Protein AF-A0A6G1RYU1-F1 (afdb_monomer)

Mean predicted aligned error: 18.48 Å

Sequence (131 aa):
LPGDFFTALPELQEVFLDNNPWKCNCQILGLQEWLQRSMEIVKDVSSLTCDSPLALQNISLMALTDSHLKCLPTTAMTYQMFSSTYSPASPSLVMERLTSSWETTSAAVSDMDTSTPTPVPLATSAFTHTH

Foldseek 3Di:
DALCPCVVPPPQQADEDAPDQDAPAPRCVSVLVNCVVPVRRYPPQVRAAHNDDPVRGRPRSPNDDVVNHVDDPPPPDPPPVPPPDDDDDDDDDDPPDDDPPPPPPPDDDDDDDDDDDDDDDDDDDDDDDDD

InterPro domains:
  IPR000483 Cysteine-rich flanking region, C-terminal [SM00082] (20-72)
  IPR032675 Leucine-rich repeat domain superfamily [G3DSA:3.80.10.10] (1-82)
  IPR050541 Leucine-rich repeat and transmembrane domain-containing protein [PTHR24369] (1-113)

pLDDT: mean 73.83, std 21.25, range [39.69, 98.25]

Structure (mmCIF, N/CA/C/O backbone):
data_AF-A0A6G1RYU1-F1
#
_entry.id   AF-A0A6G1RYU1-F1
#
loop_
_atom_site.group_PDB
_atom_site.id
_atom_site.type_symbol
_atom_site.label_atom_id
_atom_site.label_alt_id
_atom_site.label_comp_id
_atom_site.label_asym_id
_atom_site.label_entity_id
_atom_site.label_seq_id
_atom_site.pdbx_PDB_ins_code
_atom_site.Cartn_x
_atom_site.Cartn_y
_atom_site.Cartn_z
_atom_site.occupancy
_atom_site.B_iso_or_equiv
_atom_site.auth_seq_id
_atom_site.auth_comp_id
_atom_site.auth_asym_id
_atom_site.auth_atom_id
_atom_site.pdbx_PDB_model_num
ATOM 1 N N . LEU A 1 1 ? -7.030 -3.537 -4.635 1.00 78.00 1 LEU A N 1
ATOM 2 C CA . LEU A 1 1 ? -8.124 -3.153 -3.724 1.00 78.00 1 LEU A CA 1
ATOM 3 C C . LEU A 1 1 ? -8.249 -1.638 -3.784 1.00 78.00 1 LEU A C 1
ATOM 5 O O . LEU A 1 1 ? -7.226 -0.992 -3.582 1.00 78.00 1 LEU A O 1
ATOM 9 N N . PRO A 1 2 ? -9.408 -1.079 -4.157 1.00 80.44 2 PRO A N 1
ATOM 10 C CA . PRO A 1 2 ? -9.612 0.368 -4.152 1.00 80.44 2 PRO A CA 1
ATOM 11 C C . PRO A 1 2 ? -9.431 0.947 -2.742 1.00 80.44 2 PRO A C 1
ATOM 13 O O . PRO A 1 2 ? -9.811 0.307 -1.762 1.00 80.44 2 PRO A O 1
ATOM 16 N N . GLY A 1 3 ? -8.834 2.135 -2.632 1.00 72.00 3 GLY A N 1
ATOM 17 C CA . GLY A 1 3 ? -8.559 2.774 -1.336 1.00 72.00 3 GLY A CA 1
ATOM 18 C C . GLY A 1 3 ? -9.798 3.240 -0.580 1.00 72.00 3 GLY A C 1
ATOM 19 O O . GLY A 1 3 ? -9.783 3.362 0.640 1.00 72.00 3 GLY A O 1
ATOM 20 N N . ASP A 1 4 ? -10.877 3.484 -1.311 1.00 82.44 4 ASP A N 1
ATOM 21 C CA . ASP A 1 4 ? -12.162 3.949 -0.807 1.00 82.44 4 ASP A CA 1
ATOM 22 C C . ASP A 1 4 ? -13.055 2.816 -0.277 1.00 82.44 4 ASP A C 1
ATOM 24 O O . ASP A 1 4 ? -14.085 3.072 0.352 1.00 82.44 4 ASP A O 1
ATOM 28 N N . PHE A 1 5 ? -12.650 1.559 -0.475 1.00 86.75 5 PHE A N 1
ATOM 29 C CA . PHE A 1 5 ? -13.424 0.391 -0.061 1.00 86.75 5 PHE A CA 1
ATOM 30 C C . PHE A 1 5 ? -13.751 0.407 1.441 1.00 86.75 5 PHE A C 1
ATOM 32 O O . PHE A 1 5 ? -14.879 0.133 1.844 1.00 86.75 5 PHE A O 1
ATOM 39 N N . PHE A 1 6 ? -12.779 0.786 2.271 1.00 88.12 6 PHE A N 1
ATOM 40 C CA . PHE A 1 6 ? -12.924 0.792 3.726 1.00 88.12 6 PHE A CA 1
ATOM 41 C C . PHE A 1 6 ? -13.545 2.081 4.279 1.00 88.12 6 PHE A C 1
ATOM 43 O O . PHE A 1 6 ? -14.026 2.087 5.407 1.00 88.12 6 PHE A O 1
ATOM 50 N N . THR A 1 7 ? -13.593 3.170 3.505 1.00 85.00 7 THR A N 1
ATOM 51 C CA . THR A 1 7 ? -14.203 4.437 3.958 1.00 85.00 7 THR A CA 1
ATOM 52 C C . THR A 1 7 ? -15.711 4.345 4.171 1.00 85.00 7 THR A C 1
ATOM 54 O O . THR A 1 7 ? -16.270 5.159 4.899 1.00 85.00 7 THR A O 1
ATOM 57 N N . ALA A 1 8 ? -16.376 3.358 3.569 1.00 87.38 8 ALA A N 1
ATOM 58 C CA . ALA A 1 8 ? -17.806 3.124 3.757 1.00 87.38 8 ALA A CA 1
ATOM 59 C C . ALA A 1 8 ? -18.144 2.360 5.056 1.00 87.38 8 ALA A C 1
ATOM 61 O O . ALA A 1 8 ? -19.315 2.068 5.297 1.00 87.38 8 ALA A O 1
ATOM 62 N N . LEU A 1 9 ? -17.148 2.018 5.884 1.00 90.69 9 LEU A N 1
ATOM 63 C CA . LEU A 1 9 ? -17.303 1.192 7.085 1.00 90.69 9 LEU A CA 1
ATOM 64 C C . LEU A 1 9 ? -16.908 1.987 8.348 1.00 90.69 9 LEU A C 1
ATOM 66 O O . LEU A 1 9 ? -15.783 1.852 8.824 1.00 90.69 9 LEU A O 1
ATOM 70 N N . PRO A 1 10 ? -17.806 2.819 8.911 1.00 87.12 10 PRO A N 1
ATOM 71 C CA . PRO A 1 10 ? -17.483 3.687 10.051 1.00 87.12 10 PRO A CA 1
ATOM 72 C C . PRO A 1 10 ? -17.264 2.929 11.370 1.00 87.12 10 PRO A C 1
ATOM 74 O O . PRO A 1 10 ? -16.555 3.415 12.240 1.00 87.12 10 PRO A O 1
ATOM 77 N N . GLU A 1 11 ? -17.840 1.733 11.505 1.00 93.38 11 GLU A N 1
ATOM 78 C CA . GLU A 1 11 ? -17.728 0.879 12.700 1.00 93.38 11 GLU A CA 1
ATOM 79 C C . GLU A 1 11 ? -16.563 -0.129 12.600 1.00 93.38 11 GLU A C 1
ATOM 81 O O . GLU A 1 11 ? -16.511 -1.114 13.339 1.00 93.38 11 GLU A O 1
ATOM 86 N N . LEU A 1 12 ? -15.653 0.053 11.637 1.00 91.44 12 LEU A N 1
ATOM 87 C CA . LEU A 1 12 ? -14.534 -0.858 11.403 1.00 91.44 12 LEU A CA 1
ATOM 88 C C . LEU A 1 12 ? -13.496 -0.736 12.530 1.00 91.44 12 LEU A C 1
ATOM 90 O O . LEU A 1 12 ? -12.874 0.310 12.689 1.00 91.44 12 LEU A O 1
ATOM 94 N N . GLN A 1 13 ? -13.300 -1.811 13.296 1.00 94.38 13 GLN A N 1
ATOM 95 C CA . GLN A 1 13 ? -12.417 -1.809 14.474 1.00 94.38 13 GLN A CA 1
ATOM 96 C C . GLN A 1 13 ? -11.058 -2.459 14.226 1.00 94.38 13 GLN A C 1
ATOM 98 O O . GLN A 1 13 ? -10.063 -2.018 14.791 1.00 94.38 13 GLN A O 1
ATOM 103 N N . GLU A 1 14 ? -11.004 -3.514 13.413 1.00 95.19 14 GLU A N 1
ATOM 104 C CA . GLU A 1 14 ? -9.767 -4.244 13.135 1.00 95.19 14 GLU A CA 1
ATOM 105 C C . GLU A 1 14 ? -9.748 -4.764 11.700 1.00 95.19 14 GLU A C 1
ATOM 107 O O . GLU A 1 14 ? -10.774 -5.206 11.175 1.00 95.19 14 GLU A O 1
ATOM 112 N N . VAL A 1 15 ? -8.574 -4.727 11.068 1.00 94.81 15 VAL A N 1
ATOM 113 C CA . VAL A 1 15 ? -8.367 -5.238 9.710 1.00 94.81 15 VAL A CA 1
ATOM 114 C C . VAL A 1 15 ? -7.068 -6.030 9.639 1.00 94.81 15 VAL A C 1
ATOM 116 O O . VAL A 1 15 ? -6.005 -5.534 10.010 1.00 94.81 15 VAL A O 1
ATOM 119 N N . PHE A 1 16 ? -7.164 -7.245 9.108 1.00 95.56 16 PHE A N 1
ATOM 120 C CA . PHE A 1 16 ? -6.040 -8.130 8.815 1.00 95.56 16 PHE A CA 1
ATOM 121 C C . PHE A 1 16 ? -5.831 -8.162 7.301 1.00 95.56 16 PHE A C 1
ATOM 123 O O . PHE A 1 16 ? -6.769 -8.403 6.538 1.00 95.56 16 PHE A O 1
ATOM 130 N N . LEU A 1 17 ? -4.617 -7.833 6.868 1.00 95.56 17 LEU A N 1
ATOM 131 C CA . LEU A 1 17 ? -4.236 -7.674 5.458 1.00 95.56 17 LEU A CA 1
ATOM 132 C C . LEU A 1 17 ? -2.972 -8.475 5.109 1.00 95.56 17 LEU A C 1
ATOM 134 O O . LEU A 1 17 ? -2.484 -8.427 3.976 1.00 95.56 17 LEU A O 1
ATOM 138 N N . ASP A 1 18 ? -2.446 -9.215 6.077 1.00 94.38 18 ASP A N 1
ATOM 139 C CA . ASP A 1 18 ? -1.343 -10.149 5.941 1.00 94.38 18 ASP A CA 1
ATOM 140 C C . ASP A 1 18 ? -1.676 -11.277 4.952 1.00 94.38 18 ASP A C 1
ATOM 142 O O . ASP A 1 18 ? -2.820 -11.472 4.537 1.00 94.38 18 ASP A O 1
ATOM 146 N N . ASN A 1 19 ? -0.632 -11.966 4.485 1.00 94.56 19 ASN A N 1
ATOM 147 C CA . ASN A 1 19 ? -0.726 -13.077 3.529 1.00 94.56 19 ASN A CA 1
ATOM 148 C C . ASN A 1 19 ? -1.455 -12.766 2.204 1.00 94.56 19 ASN A C 1
ATOM 150 O O . ASN A 1 19 ? -1.863 -13.682 1.490 1.00 94.56 19 ASN A O 1
ATOM 154 N N . ASN A 1 20 ? -1.569 -11.491 1.830 1.00 96.69 20 ASN A N 1
ATOM 155 C CA . ASN A 1 20 ? -2.101 -11.076 0.537 1.00 96.69 20 ASN A CA 1
ATOM 156 C C . ASN A 1 20 ? -0.963 -10.822 -0.470 1.00 96.69 20 ASN A C 1
ATOM 158 O O . ASN A 1 20 ? 0.012 -10.147 -0.131 1.00 96.69 20 ASN A O 1
ATOM 162 N N . PRO A 1 21 ? -1.081 -11.299 -1.725 1.00 96.94 21 PRO A N 1
ATOM 163 C CA . PRO A 1 21 ? -0.077 -11.072 -2.761 1.00 96.94 21 PRO A CA 1
ATOM 164 C C . PRO A 1 21 ? -0.205 -9.651 -3.332 1.00 96.94 21 PRO A C 1
ATOM 166 O O . PRO A 1 21 ? -0.753 -9.424 -4.416 1.00 96.94 21 PRO A O 1
ATOM 169 N N . TRP A 1 22 ? 0.253 -8.656 -2.573 1.00 97.06 22 TRP A N 1
ATOM 170 C CA . TRP A 1 22 ? 0.083 -7.252 -2.927 1.00 97.06 22 TRP A CA 1
ATOM 171 C C . TRP A 1 22 ? 0.819 -6.902 -4.221 1.00 97.06 22 TRP A C 1
ATOM 173 O O . TRP A 1 22 ? 2.045 -6.986 -4.319 1.00 97.06 22 TRP A O 1
ATOM 183 N N . LYS A 1 23 ? 0.054 -6.456 -5.220 1.00 96.12 23 LYS A N 1
ATOM 184 C CA . LYS A 1 23 ? 0.589 -5.896 -6.459 1.00 96.12 23 LYS A CA 1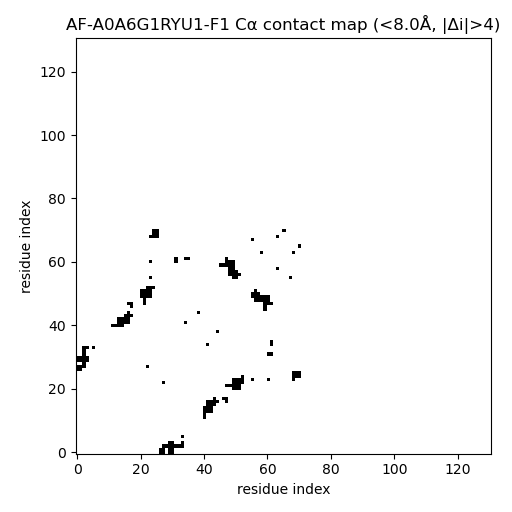
ATO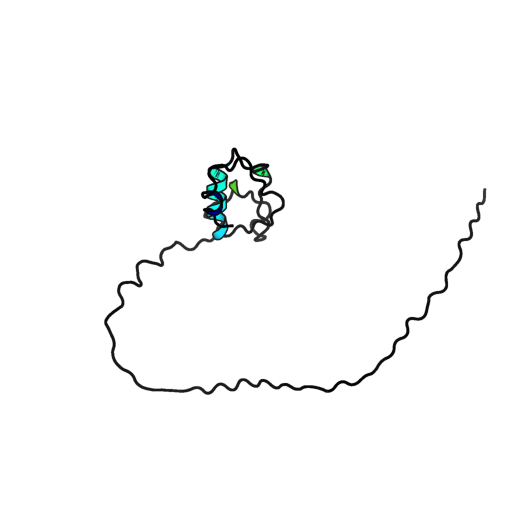M 185 C C . LYS A 1 23 ? 0.806 -4.396 -6.306 1.00 96.12 23 LYS A C 1
ATOM 187 O O . LYS A 1 23 ? -0.129 -3.606 -6.405 1.00 96.12 23 LYS A O 1
ATOM 192 N N . CYS A 1 24 ? 2.056 -4.007 -6.123 1.00 96.19 24 CYS A N 1
ATOM 193 C CA . CYS A 1 24 ? 2.495 -2.632 -5.969 1.00 96.19 24 CYS A CA 1
ATOM 194 C C . CYS A 1 24 ? 2.672 -1.961 -7.333 1.00 96.19 24 CYS A C 1
ATOM 196 O O . CYS A 1 24 ? 3.756 -1.886 -7.905 1.00 96.19 24 CYS A O 1
ATOM 198 N N . ASN A 1 25 ? 1.554 -1.506 -7.886 1.00 93.12 25 ASN A N 1
ATOM 199 C CA . ASN A 1 25 ? 1.489 -0.656 -9.069 1.00 93.12 25 ASN A CA 1
ATOM 200 C C . ASN A 1 25 ? 0.666 0.600 -8.750 1.00 93.12 25 ASN A C 1
ATOM 202 O O . ASN A 1 25 ? 0.255 0.801 -7.614 1.00 93.12 25 ASN A O 1
ATOM 206 N N . CYS A 1 26 ? 0.360 1.420 -9.754 1.00 92.00 26 CYS A N 1
ATOM 207 C CA . CYS A 1 26 ? -0.390 2.658 -9.536 1.00 92.00 26 CYS A CA 1
ATOM 208 C C . CYS A 1 26 ? -1.742 2.482 -8.806 1.00 92.00 26 CYS A C 1
ATOM 210 O O . CYS A 1 26 ? -2.214 3.392 -8.136 1.00 92.00 26 CYS A O 1
ATOM 212 N N . GLN A 1 27 ? -2.363 1.302 -8.884 1.00 91.12 27 GLN A N 1
ATOM 213 C CA . GLN A 1 27 ? -3.653 1.038 -8.242 1.00 91.12 27 GLN A CA 1
ATOM 214 C C . GLN A 1 27 ? -3.538 0.774 -6.733 1.00 91.12 27 GLN A C 1
ATOM 216 O O . GLN A 1 27 ? -4.560 0.753 -6.053 1.00 91.12 27 GLN A O 1
ATOM 221 N N . ILE A 1 28 ? -2.326 0.557 -6.204 1.00 94.19 28 ILE A N 1
ATOM 222 C CA . ILE A 1 28 ? -2.104 0.329 -4.769 1.00 94.19 28 ILE A CA 1
ATOM 223 C C . ILE A 1 28 ? -2.176 1.627 -3.957 1.00 94.19 28 ILE A C 1
ATOM 225 O O . ILE A 1 28 ? -2.376 1.561 -2.748 1.00 94.19 28 ILE A O 1
ATOM 229 N N . LEU A 1 29 ? -2.044 2.791 -4.610 1.00 91.50 29 LEU A N 1
ATOM 230 C CA . LEU A 1 29 ? -1.965 4.101 -3.955 1.00 91.50 29 LEU A CA 1
ATOM 231 C C . LEU A 1 29 ? -3.120 4.345 -2.990 1.00 91.50 29 LEU A C 1
ATOM 233 O O . LEU A 1 29 ? -2.892 4.662 -1.831 1.00 91.50 29 LEU A O 1
ATOM 237 N N . GLY A 1 30 ? -4.357 4.100 -3.426 1.00 91.31 30 GLY A N 1
ATOM 238 C CA . GLY A 1 30 ? -5.511 4.312 -2.556 1.00 91.31 30 GLY A CA 1
ATOM 239 C C . GLY A 1 30 ? -5.463 3.447 -1.290 1.00 91.31 30 GLY A C 1
ATOM 240 O O . GLY A 1 30 ? -5.824 3.910 -0.209 1.00 91.31 30 GLY A O 1
ATOM 241 N N . LEU A 1 31 ? -5.000 2.197 -1.402 1.00 93.88 31 LEU A N 1
ATOM 242 C CA . LEU A 1 31 ? -4.824 1.332 -0.237 1.00 93.88 31 LEU A CA 1
ATOM 243 C C . LEU A 1 31 ? -3.704 1.854 0.667 1.00 93.88 31 LEU A C 1
ATOM 245 O O . LEU A 1 31 ? -3.882 1.893 1.879 1.00 93.88 31 LEU A O 1
ATOM 249 N N . GLN A 1 32 ? -2.574 2.267 0.092 1.00 93.69 32 GLN A N 1
ATOM 250 C CA . GLN A 1 32 ? -1.467 2.854 0.845 1.00 93.69 32 GLN A CA 1
ATOM 251 C C . GLN A 1 32 ? -1.922 4.093 1.632 1.00 93.69 32 GLN A C 1
ATOM 253 O O . GLN A 1 32 ? -1.651 4.195 2.825 1.00 93.69 32 GLN A O 1
ATOM 258 N N . GLU A 1 33 ? -2.651 5.005 0.991 1.00 92.12 33 GLU A N 1
ATOM 259 C CA . GLU A 1 33 ? -3.206 6.198 1.632 1.00 92.12 33 GLU A CA 1
ATOM 260 C C . GLU A 1 33 ? -4.180 5.838 2.752 1.00 92.12 33 GLU A C 1
ATOM 262 O O . GLU A 1 33 ? -4.222 6.507 3.783 1.00 92.12 33 GLU A O 1
ATOM 267 N N . TRP A 1 34 ? -5.016 4.815 2.557 1.00 93.25 34 TRP A N 1
ATOM 268 C CA . TRP A 1 34 ? -5.919 4.339 3.604 1.00 93.25 34 TRP A CA 1
ATOM 269 C C . TRP A 1 34 ? -5.143 3.780 4.795 1.00 93.25 34 TRP A C 1
ATOM 271 O O . TRP A 1 34 ? -5.353 4.247 5.910 1.00 93.25 34 TRP A O 1
ATOM 281 N N . LEU A 1 35 ? -4.173 2.899 4.548 1.00 94.19 35 LEU A N 1
ATOM 282 C CA . LEU A 1 35 ? -3.315 2.315 5.579 1.00 94.19 35 LEU A CA 1
ATOM 283 C C . LEU A 1 35 ? -2.609 3.383 6.429 1.00 94.19 35 LEU A C 1
ATOM 285 O O . LEU A 1 35 ? -2.557 3.251 7.647 1.00 94.19 35 LEU A O 1
ATOM 289 N N . GLN A 1 36 ? -2.113 4.461 5.809 1.00 92.50 36 GLN A N 1
ATOM 290 C CA . GLN A 1 36 ? -1.484 5.581 6.524 1.00 92.50 36 GLN A CA 1
ATOM 291 C C . GLN A 1 36 ? -2.443 6.293 7.491 1.00 92.50 36 GLN A C 1
ATOM 293 O O . GLN A 1 36 ? -2.009 6.809 8.517 1.00 92.50 36 GLN A O 1
ATOM 298 N N . ARG A 1 37 ? -3.743 6.327 7.179 1.00 92.12 37 ARG A N 1
ATOM 299 C CA . ARG A 1 37 ? -4.781 6.953 8.014 1.00 92.12 37 ARG A CA 1
ATO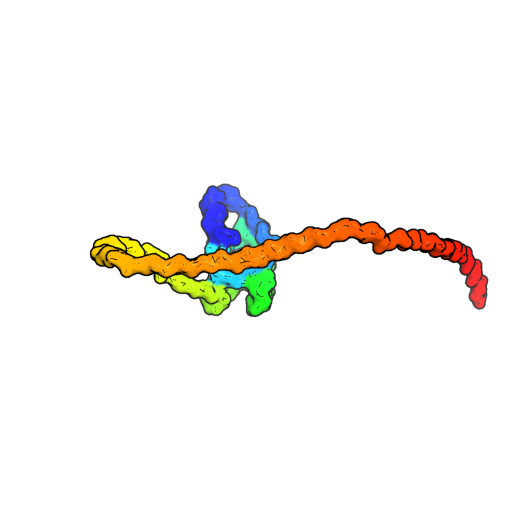M 300 C C . ARG A 1 37 ? -5.340 6.010 9.078 1.00 92.12 37 ARG A C 1
ATOM 302 O O . ARG A 1 37 ? -5.903 6.490 10.051 1.00 92.12 37 ARG A O 1
ATOM 309 N N . SER A 1 38 ? -5.209 4.698 8.888 1.00 92.38 38 SER A N 1
ATOM 310 C CA . SER A 1 38 ? -5.875 3.670 9.694 1.00 92.38 38 SER A CA 1
ATOM 311 C C . SER A 1 38 ? -4.901 2.727 10.409 1.00 92.38 38 SER A C 1
ATOM 313 O O . SER A 1 38 ? -5.261 1.593 10.727 1.00 92.38 38 SER A O 1
ATOM 315 N N . MET A 1 39 ? -3.662 3.165 10.670 1.00 91.94 39 MET A N 1
ATOM 316 C CA . MET A 1 39 ? -2.611 2.324 11.273 1.00 91.94 39 MET A CA 1
ATOM 317 C C . MET A 1 39 ? -3.004 1.731 12.637 1.00 91.94 39 MET A C 1
ATOM 319 O O . MET A 1 39 ? -2.458 0.711 13.037 1.00 91.94 39 MET A O 1
ATOM 323 N N . GLU A 1 40 ? -3.943 2.357 13.346 1.00 93.44 40 GLU A N 1
ATOM 324 C CA . GLU A 1 40 ? -4.429 1.922 14.661 1.00 93.44 40 GLU A CA 1
ATOM 325 C C . GLU A 1 40 ? -5.329 0.676 14.614 1.00 93.44 40 GLU A C 1
ATOM 327 O O . GLU A 1 40 ? -5.302 -0.138 15.538 1.00 93.44 40 GLU A O 1
ATOM 332 N N . ILE A 1 41 ? -6.088 0.499 13.527 1.00 94.38 41 ILE A N 1
ATOM 333 C CA . ILE A 1 41 ? -7.001 -0.639 13.343 1.00 94.38 41 ILE A CA 1
ATOM 334 C C . ILE A 1 41 ? -6.392 -1.746 12.476 1.00 94.38 41 ILE A C 1
ATOM 336 O O . ILE A 1 41 ? -6.852 -2.887 12.504 1.00 94.38 41 ILE A O 1
ATOM 340 N N . VAL A 1 42 ? -5.352 -1.441 11.697 1.00 95.38 42 VAL A N 1
ATOM 341 C CA . VAL A 1 42 ? -4.693 -2.429 10.838 1.00 95.38 42 VAL A CA 1
ATOM 342 C C . VAL A 1 42 ? -3.697 -3.238 11.660 1.00 95.38 42 VAL A C 1
ATOM 344 O O . VAL A 1 42 ? -2.792 -2.691 12.289 1.00 95.38 42 VAL A O 1
ATOM 347 N N . LYS A 1 43 ? -3.843 -4.559 11.639 1.00 96.06 43 LYS A N 1
ATOM 348 C CA . LYS A 1 43 ? -2.924 -5.473 12.318 1.00 96.06 43 LYS A CA 1
ATOM 349 C C . LYS A 1 43 ? -1.716 -5.772 11.444 1.00 96.06 43 LYS A C 1
ATOM 351 O O . LYS A 1 43 ? -1.810 -5.795 10.219 1.00 96.06 43 LYS A O 1
ATOM 356 N N . ASP A 1 44 ? -0.572 -5.948 12.102 1.00 94.06 44 ASP A N 1
ATOM 357 C CA . ASP A 1 44 ? 0.700 -6.328 11.484 1.00 94.06 44 ASP A CA 1
ATOM 358 C C . ASP A 1 44 ? 1.076 -5.491 10.251 1.00 94.06 44 ASP A C 1
ATOM 360 O O . ASP A 1 44 ? 1.572 -6.015 9.255 1.00 94.06 44 ASP A O 1
ATOM 364 N N . VAL A 1 45 ? 0.887 -4.166 10.321 1.00 93.38 45 VAL A N 1
ATOM 365 C CA . VAL A 1 45 ? 1.186 -3.218 9.224 1.00 93.38 45 VAL A CA 1
ATOM 366 C C . VAL A 1 45 ? 2.600 -3.406 8.656 1.00 93.38 45 VAL A C 1
ATOM 368 O O . VAL A 1 45 ? 2.818 -3.263 7.455 1.00 93.38 45 VAL A O 1
ATOM 371 N N . SER A 1 46 ? 3.569 -3.757 9.505 1.00 91.31 46 SER A N 1
ATOM 372 C CA . SER A 1 46 ? 4.960 -4.016 9.115 1.00 91.31 46 SER A CA 1
ATOM 373 C C . SER A 1 46 ? 5.137 -5.249 8.221 1.00 91.31 46 SER A C 1
ATOM 375 O O . SER A 1 46 ? 6.103 -5.304 7.463 1.00 91.31 46 SER A O 1
ATOM 377 N N . SER A 1 47 ? 4.219 -6.217 8.281 1.00 94.69 47 SER A N 1
ATOM 378 C CA . SER A 1 47 ? 4.228 -7.424 7.444 1.00 94.69 47 SER A CA 1
ATOM 379 C C . SER A 1 47 ? 3.698 -7.174 6.028 1.00 94.69 47 SER A C 1
ATOM 381 O O . SER A 1 47 ? 3.952 -7.965 5.115 1.00 94.69 47 SER A O 1
ATOM 383 N N . LEU A 1 48 ? 2.990 -6.058 5.822 1.00 97.00 48 LEU A N 1
ATOM 384 C CA . LEU A 1 48 ? 2.388 -5.708 4.543 1.00 97.00 48 LEU A CA 1
ATOM 385 C C . LEU A 1 48 ? 3.482 -5.293 3.562 1.00 97.00 48 LEU A C 1
ATOM 387 O O . LEU A 1 48 ? 3.976 -4.161 3.570 1.00 97.00 48 LEU A O 1
ATOM 391 N N . THR A 1 49 ? 3.844 -6.232 2.696 1.00 97.62 49 THR A N 1
ATOM 392 C CA . THR A 1 49 ? 4.900 -6.083 1.699 1.00 97.62 49 THR A CA 1
ATOM 393 C C . THR A 1 49 ? 4.401 -6.437 0.304 1.00 97.62 49 THR A C 1
ATOM 395 O O . THR A 1 49 ? 3.428 -7.166 0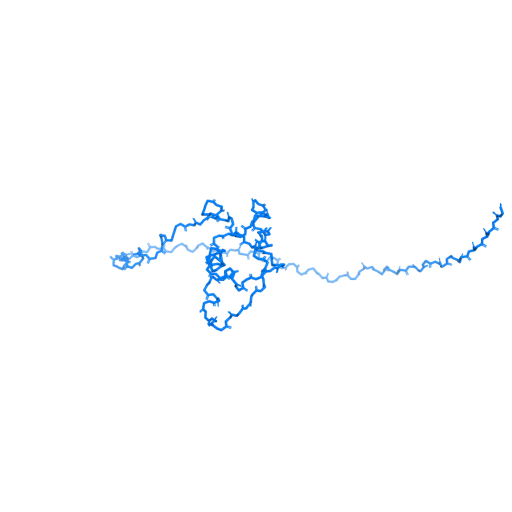.126 1.00 97.62 49 THR A O 1
ATOM 398 N N . CYS A 1 50 ? 5.057 -5.874 -0.702 1.00 97.75 50 CYS A N 1
ATOM 399 C CA . CYS A 1 50 ? 4.774 -6.140 -2.099 1.00 97.75 50 CYS 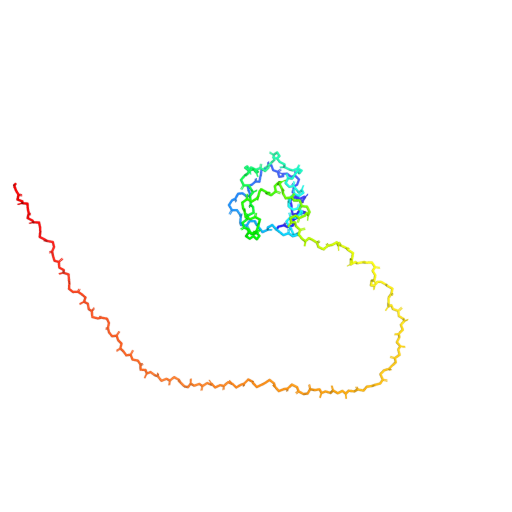A CA 1
ATOM 400 C C . CYS A 1 50 ? 5.194 -7.561 -2.481 1.00 97.75 50 CYS A C 1
ATOM 402 O O . CYS A 1 50 ? 6.341 -7.955 -2.273 1.00 97.75 50 CYS A O 1
ATOM 404 N N . ASP A 1 51 ? 4.296 -8.290 -3.130 1.00 98.25 51 ASP A N 1
ATOM 405 C CA . ASP A 1 51 ? 4.594 -9.578 -3.760 1.00 98.25 51 ASP A CA 1
ATOM 406 C C . ASP A 1 51 ? 5.020 -9.391 -5.226 1.00 98.25 51 ASP A C 1
ATOM 408 O O . ASP A 1 51 ? 5.930 -10.052 -5.733 1.00 98.25 51 ASP A O 1
ATOM 412 N N . SER A 1 52 ? 4.409 -8.411 -5.900 1.00 96.88 52 SER A N 1
ATOM 413 C CA . SER A 1 52 ? 4.702 -8.055 -7.288 1.00 96.88 52 SER A CA 1
ATOM 414 C C . SER A 1 52 ? 4.653 -6.536 -7.507 1.00 96.88 52 SER A C 1
ATOM 416 O O . SER A 1 52 ? 3.994 -5.832 -6.746 1.00 96.88 52 SER A O 1
ATOM 418 N N . PRO A 1 53 ? 5.296 -5.989 -8.557 1.00 96.75 53 PRO A N 1
ATOM 419 C CA . PRO A 1 53 ? 6.221 -6.655 -9.479 1.00 96.75 53 PRO A CA 1
ATOM 420 C C . PRO A 1 53 ? 7.531 -7.069 -8.790 1.00 96.75 53 PRO A C 1
ATOM 422 O O . PRO A 1 53 ? 7.854 -6.552 -7.727 1.00 96.75 53 PRO A O 1
ATOM 425 N N . LEU A 1 54 ? 8.318 -7.944 -9.431 1.00 97.25 54 LEU A N 1
ATOM 426 C CA . LEU A 1 54 ? 9.583 -8.460 -8.877 1.00 97.25 54 LEU A CA 1
ATOM 427 C C . LEU A 1 54 ? 10.537 -7.347 -8.409 1.00 97.25 54 LEU A C 1
ATOM 429 O O . LEU A 1 54 ? 11.175 -7.474 -7.372 1.00 97.25 54 LEU A O 1
ATOM 433 N N . ALA A 1 55 ? 10.592 -6.231 -9.141 1.00 95.88 55 ALA A N 1
ATOM 434 C CA . ALA A 1 55 ? 11.433 -5.083 -8.800 1.00 95.88 55 ALA A CA 1
ATOM 435 C C . ALA A 1 55 ? 11.065 -4.404 -7.468 1.00 95.88 55 ALA A C 1
ATOM 437 O O . ALA A 1 55 ? 11.879 -3.663 -6.929 1.00 95.88 55 ALA A O 1
ATOM 438 N N . LEU A 1 56 ? 9.847 -4.625 -6.968 1.00 96.88 56 LEU A N 1
ATOM 439 C CA . LEU A 1 56 ? 9.361 -4.076 -5.706 1.00 96.88 56 LEU A CA 1
ATOM 440 C C . LEU A 1 56 ? 9.104 -5.165 -4.660 1.00 96.88 56 LEU A C 1
ATOM 442 O O . LEU A 1 56 ? 8.555 -4.858 -3.611 1.00 96.88 56 LEU A O 1
ATOM 446 N N . GLN A 1 57 ? 9.470 -6.422 -4.917 1.00 97.56 57 GLN A N 1
ATOM 447 C CA . GLN A 1 57 ? 9.168 -7.519 -4.002 1.00 97.56 57 GLN A CA 1
ATOM 448 C C . GLN A 1 57 ? 9.798 -7.290 -2.618 1.00 97.56 57 GLN A C 1
ATOM 450 O O . GLN A 1 57 ? 10.930 -6.819 -2.512 1.00 97.56 57 GLN A O 1
ATOM 455 N N . ASN A 1 58 ? 9.062 -7.637 -1.560 1.00 97.12 58 ASN A N 1
ATOM 456 C CA . ASN A 1 58 ? 9.423 -7.446 -0.150 1.00 97.12 58 ASN A CA 1
ATOM 457 C C . ASN A 1 58 ? 9.567 -5.979 0.299 1.00 97.12 58 ASN A C 1
ATOM 459 O O . ASN A 1 58 ? 9.938 -5.724 1.445 1.00 97.12 58 ASN A O 1
ATOM 463 N N . ILE A 1 59 ? 9.252 -4.999 -0.553 1.00 96.69 59 ILE A N 1
ATOM 464 C CA . ILE A 1 59 ? 9.169 -3.598 -0.131 1.00 96.69 59 ILE A CA 1
ATOM 465 C C . ILE A 1 59 ? 7.873 -3.403 0.656 1.00 96.69 59 ILE A C 1
ATOM 467 O O . ILE A 1 59 ? 6.808 -3.848 0.230 1.00 96.69 59 ILE A O 1
ATOM 471 N N . SER A 1 60 ? 7.951 -2.741 1.812 1.00 96.69 60 SER A N 1
ATOM 472 C CA . SER A 1 60 ? 6.765 -2.429 2.614 1.00 96.69 60 SER A CA 1
ATOM 473 C C . SER A 1 60 ? 5.808 -1.521 1.847 1.00 96.69 60 SER A C 1
ATOM 475 O O . SER A 1 60 ? 6.235 -0.530 1.252 1.00 96.69 60 SER A O 1
ATOM 477 N N . LEU A 1 61 ? 4.504 -1.795 1.950 1.00 96.00 61 LEU A N 1
ATOM 478 C CA . LEU A 1 61 ? 3.466 -0.917 1.405 1.00 96.00 61 LEU A CA 1
ATOM 479 C C . LEU A 1 61 ? 3.584 0.508 1.974 1.00 96.00 61 LEU A C 1
ATOM 481 O O . LEU A 1 61 ? 3.270 1.467 1.276 1.00 96.00 61 LEU A O 1
ATOM 485 N N . MET A 1 62 ? 4.081 0.670 3.208 1.00 94.50 62 MET A N 1
ATOM 486 C CA . MET A 1 62 ? 4.262 1.986 3.840 1.00 94.50 62 MET A CA 1
ATOM 487 C C . MET A 1 62 ? 5.476 2.749 3.299 1.00 94.50 62 MET A C 1
ATOM 489 O O . MET A 1 62 ? 5.532 3.967 3.427 1.00 94.50 62 MET A O 1
ATOM 493 N N . ALA A 1 63 ? 6.433 2.049 2.686 1.00 95.12 63 ALA A N 1
ATOM 494 C CA . ALA A 1 63 ? 7.669 2.624 2.154 1.00 95.12 63 ALA A CA 1
ATOM 495 C C . ALA A 1 63 ? 7.585 2.970 0.656 1.00 95.12 63 ALA A C 1
ATOM 497 O O . ALA A 1 63 ? 8.552 3.479 0.084 1.00 95.12 63 ALA A O 1
ATOM 498 N N . LEU A 1 64 ? 6.454 2.681 0.003 1.00 94.38 64 LEU A N 1
ATOM 499 C CA . LEU A 1 64 ? 6.246 3.029 -1.398 1.00 94.38 64 LEU A CA 1
ATOM 500 C C . LEU A 1 64 ? 6.192 4.548 -1.578 1.00 94.38 64 LEU A C 1
ATOM 502 O O . LEU A 1 64 ? 5.681 5.287 -0.741 1.00 94.38 64 LEU A O 1
ATOM 506 N N . THR A 1 65 ? 6.698 5.002 -2.715 1.00 91.06 65 THR A N 1
ATOM 507 C CA . THR A 1 65 ? 6.721 6.411 -3.120 1.00 91.06 65 THR A CA 1
ATOM 508 C C . THR A 1 65 ? 6.254 6.499 -4.565 1.00 91.06 65 THR A C 1
ATOM 510 O O . THR A 1 65 ? 6.298 5.504 -5.296 1.00 91.06 65 THR A O 1
ATOM 513 N N . ASP A 1 66 ? 5.893 7.697 -5.017 1.00 86.25 66 ASP A N 1
ATOM 514 C CA . ASP A 1 66 ? 5.466 7.927 -6.403 1.00 86.25 66 ASP A CA 1
ATOM 515 C C . ASP A 1 66 ? 6.521 7.493 -7.432 1.00 86.25 66 ASP A C 1
ATOM 517 O O . ASP A 1 66 ? 6.193 7.061 -8.530 1.00 86.25 66 ASP A O 1
ATOM 521 N N . SER A 1 67 ? 7.810 7.539 -7.086 1.00 86.75 67 SER A N 1
ATOM 522 C CA . SER A 1 67 ? 8.879 7.063 -7.973 1.00 86.75 67 SER A CA 1
ATOM 523 C C . SER A 1 67 ? 8.885 5.541 -8.158 1.00 86.75 67 SER A C 1
ATOM 525 O O . SER A 1 67 ? 9.278 5.056 -9.221 1.00 86.75 67 SER A O 1
ATOM 527 N N . HIS A 1 68 ? 8.449 4.778 -7.151 1.00 89.62 68 HIS A N 1
ATOM 528 C CA . HIS A 1 68 ? 8.278 3.328 -7.263 1.00 89.62 68 HIS A CA 1
ATOM 529 C C . HIS A 1 68 ? 7.072 2.988 -8.146 1.00 89.62 68 HIS A C 1
ATOM 531 O O . HIS A 1 68 ? 7.100 2.044 -8.942 1.00 89.62 68 HIS A O 1
ATOM 537 N N . LEU A 1 69 ? 6.007 3.775 -8.010 1.00 88.19 69 LEU A N 1
ATOM 538 C CA . LEU A 1 69 ? 4.721 3.548 -8.641 1.00 88.19 69 LEU A CA 1
ATOM 539 C C . LEU A 1 69 ? 4.660 4.373 -9.924 1.00 88.19 69 LEU A C 1
ATOM 541 O O . LEU A 1 69 ? 4.305 5.539 -9.898 1.00 88.19 69 LEU A O 1
ATOM 545 N N . LYS A 1 70 ? 5.015 3.762 -11.064 1.00 83.31 70 LYS A N 1
ATOM 546 C CA . LYS A 1 70 ? 5.006 4.379 -12.410 1.00 83.31 70 LYS A CA 1
ATOM 547 C C . LYS A 1 70 ? 3.591 4.788 -12.871 1.00 83.31 70 LYS A C 1
ATOM 549 O O . LYS A 1 70 ? 3.051 4.228 -13.824 1.00 83.31 70 LYS A O 1
ATOM 554 N N . CYS A 1 71 ? 2.968 5.717 -12.162 1.00 86.56 71 CYS A N 1
ATOM 555 C CA . CYS A 1 71 ? 1.651 6.258 -12.422 1.00 86.56 71 CYS A CA 1
ATOM 556 C C . CYS A 1 71 ? 1.711 7.253 -13.571 1.00 86.56 71 CYS A C 1
ATOM 558 O O . CYS A 1 71 ? 2.611 8.091 -13.637 1.00 86.56 71 CYS A O 1
ATOM 560 N N . LEU A 1 72 ? 0.727 7.187 -14.465 1.00 83.62 72 LEU A N 1
ATOM 561 C CA . LEU A 1 72 ? 0.504 8.288 -15.389 1.00 83.62 72 LEU A CA 1
ATOM 562 C C . LEU A 1 72 ? -0.149 9.439 -14.611 1.00 83.62 72 LEU A C 1
ATOM 564 O O . LEU A 1 72 ? -1.058 9.180 -13.819 1.00 83.62 72 LEU A O 1
ATOM 568 N N . PRO A 1 73 ? 0.265 10.695 -14.839 1.00 72.69 73 PRO A N 1
ATOM 569 C CA . PRO A 1 73 ? -0.474 11.835 -14.324 1.00 72.69 73 PRO A CA 1
ATOM 570 C C . PRO A 1 73 ? -1.903 11.795 -14.880 1.00 72.69 73 PRO A C 1
ATOM 572 O O . PRO A 1 73 ? -2.107 11.539 -16.068 1.00 72.69 73 PRO A O 1
ATOM 575 N N . THR A 1 74 ? -2.896 12.062 -14.032 1.00 65.38 74 THR A N 1
ATOM 576 C CA . THR A 1 74 ? -4.339 12.041 -14.354 1.00 65.38 74 THR A CA 1
ATOM 577 C C . THR A 1 74 ? -4.768 13.180 -15.299 1.00 65.38 74 THR A C 1
ATOM 579 O O . THR A 1 74 ? -5.897 13.665 -15.259 1.00 65.38 74 THR A O 1
ATOM 582 N N . THR A 1 75 ? -3.895 13.650 -16.188 1.00 62.66 75 THR A N 1
ATOM 583 C CA . THR A 1 75 ? -4.215 14.621 -17.239 1.00 62.66 75 THR A CA 1
ATOM 584 C C . THR A 1 75 ? -4.931 13.939 -18.406 1.00 62.66 75 THR A C 1
ATOM 586 O O . THR A 1 75 ? -4.423 13.893 -19.520 1.00 62.66 75 THR A O 1
ATOM 589 N N . ALA A 1 76 ? -6.136 13.413 -18.170 1.00 61.66 76 ALA A N 1
ATOM 590 C CA . ALA A 1 76 ? -7.025 12.982 -19.249 1.00 61.66 76 ALA A CA 1
ATOM 591 C C . ALA A 1 76 ? -8.496 12.872 -18.809 1.00 61.66 76 ALA A C 1
ATOM 593 O O . ALA A 1 76 ? -9.040 11.780 -18.840 1.00 61.66 76 ALA A O 1
ATOM 594 N N . MET A 1 77 ? -9.158 13.974 -18.421 1.00 60.59 77 MET A N 1
ATOM 595 C CA . MET A 1 77 ? -10.639 14.069 -18.472 1.00 60.59 77 MET A CA 1
ATOM 596 C C . MET A 1 77 ? -11.192 15.517 -18.510 1.00 60.59 77 MET A C 1
ATOM 598 O O . MET A 1 77 ? -12.307 15.774 -18.074 1.00 60.59 77 MET A O 1
ATOM 602 N N . THR A 1 78 ? -10.463 16.499 -19.055 1.00 51.53 78 THR A N 1
ATOM 603 C CA . THR A 1 78 ? -11.022 17.854 -19.313 1.00 51.53 78 THR A CA 1
ATOM 604 C C . THR A 1 78 ? -10.887 18.337 -20.759 1.00 51.53 78 THR A C 1
ATOM 606 O O . THR A 1 78 ? -11.464 19.360 -21.110 1.00 51.53 78 THR A O 1
ATOM 609 N N . TYR A 1 79 ? -10.235 17.576 -21.645 1.00 56.41 79 TYR A N 1
ATOM 610 C CA . TYR A 1 79 ? -10.023 17.976 -23.047 1.00 56.41 79 TYR A CA 1
ATOM 611 C C . TYR A 1 79 ? -10.916 17.264 -24.074 1.00 56.41 79 TYR A C 1
ATOM 613 O O . TYR A 1 79 ? -10.698 17.420 -25.270 1.00 56.41 79 TYR A O 1
ATOM 621 N N . GLN A 1 80 ? -11.923 16.489 -23.661 1.00 53.47 80 GLN A N 1
ATOM 622 C CA . GLN A 1 80 ? -12.872 15.865 -24.604 1.00 53.47 80 GLN A CA 1
ATOM 623 C C . GLN A 1 80 ? -14.269 16.515 -24.586 1.00 53.47 80 GLN A C 1
ATOM 625 O O . GLN A 1 80 ? -15.142 16.093 -25.333 1.00 53.47 80 GLN A O 1
ATOM 630 N N . MET A 1 81 ? -14.482 17.583 -23.803 1.00 61.06 81 MET A N 1
ATOM 631 C CA . MET A 1 81 ? -15.751 18.336 -23.813 1.00 61.06 81 MET A CA 1
ATOM 632 C C . MET A 1 81 ? -15.812 19.420 -24.912 1.00 61.06 81 MET A C 1
ATOM 634 O O . MET A 1 81 ? -16.888 19.913 -25.233 1.00 61.06 81 MET A O 1
ATOM 638 N N . PHE A 1 82 ? -14.696 19.770 -25.560 1.00 59.12 82 PHE A N 1
ATOM 639 C CA . PHE A 1 82 ? -14.655 20.820 -26.590 1.00 59.12 82 PHE A CA 1
ATOM 640 C C . PHE A 1 82 ? -14.195 20.276 -27.946 1.00 59.12 82 PHE A C 1
ATOM 642 O O . PHE A 1 82 ? -13.188 20.702 -28.501 1.00 59.12 82 PHE A O 1
ATOM 649 N N . SER A 1 83 ? -14.900 19.292 -28.497 1.00 51.34 83 SER A N 1
ATOM 650 C CA . SER A 1 83 ? -14.730 18.908 -29.910 1.00 51.34 83 SER A CA 1
ATOM 651 C C . SER A 1 83 ? -16.053 18.473 -30.533 1.00 51.34 83 SER A C 1
ATOM 653 O O . SER A 1 83 ? -16.116 17.523 -31.302 1.00 51.34 83 SER A O 1
ATOM 655 N N . SER A 1 84 ? -17.137 19.166 -30.186 1.00 54.47 84 SER A N 1
ATOM 656 C CA . SER A 1 84 ? -18.350 19.168 -31.002 1.00 54.47 84 SER A CA 1
ATOM 657 C C . SER A 1 84 ? -18.300 20.398 -31.902 1.00 54.47 84 SER A C 1
ATOM 659 O O . SER A 1 84 ? -18.117 21.507 -31.406 1.00 54.47 84 SER A O 1
ATOM 661 N N . THR A 1 85 ? -18.513 20.192 -33.202 1.00 59.56 85 THR A N 1
ATOM 662 C CA . THR A 1 85 ? -18.557 21.188 -34.295 1.00 59.56 85 THR A CA 1
ATOM 663 C C . THR A 1 85 ? -17.275 21.323 -35.123 1.00 59.56 85 THR A C 1
ATOM 665 O O . THR A 1 85 ? -16.658 22.378 -35.161 1.00 59.56 85 THR A O 1
ATOM 668 N N . TYR A 1 86 ? -16.934 20.284 -35.889 1.00 49.34 86 TYR A N 1
ATOM 669 C CA . TYR A 1 86 ? -16.617 20.481 -37.309 1.00 49.34 86 TYR A CA 1
ATOM 670 C C . TYR A 1 86 ? -16.786 19.157 -38.064 1.00 49.34 86 TYR A C 1
ATOM 672 O O . TYR A 1 86 ? -15.909 18.298 -38.055 1.00 49.34 86 TYR A O 1
ATOM 680 N N . SER A 1 87 ? -17.942 18.977 -38.702 1.00 49.69 87 SER A N 1
ATOM 681 C CA . SER A 1 87 ? -18.100 17.989 -39.769 1.00 49.69 87 SER A CA 1
ATOM 682 C C . SER A 1 87 ? -17.739 18.647 -41.097 1.00 49.69 87 SER A C 1
ATOM 684 O O . SER A 1 87 ? -18.344 19.657 -41.454 1.00 49.69 87 SER A O 1
ATOM 686 N N . PRO A 1 88 ? -16.853 18.026 -41.879 1.00 51.12 88 PRO A N 1
ATOM 687 C CA . PRO A 1 88 ? -16.997 17.991 -43.321 1.00 51.12 88 PRO A CA 1
ATOM 688 C C . PRO A 1 88 ? -17.244 16.549 -43.780 1.00 51.12 88 PRO A C 1
ATOM 690 O O . PRO A 1 88 ? -16.665 15.590 -43.273 1.00 51.12 88 PRO A O 1
ATOM 693 N N . ALA A 1 89 ? -18.179 16.414 -44.712 1.00 48.41 89 ALA A N 1
ATOM 694 C CA . ALA A 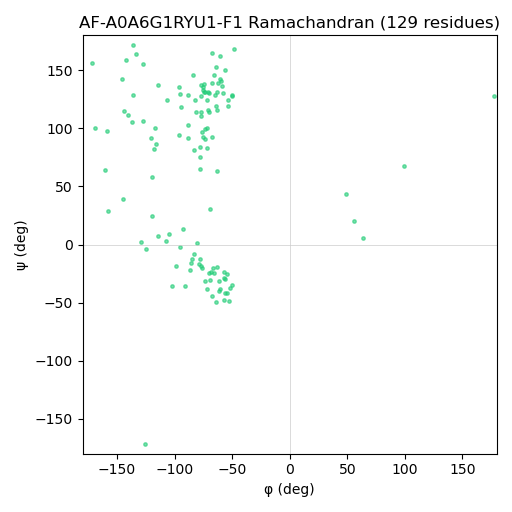1 89 ? -18.688 15.160 -45.239 1.00 48.41 89 ALA A CA 1
ATOM 695 C C . ALA A 1 89 ? -17.640 14.312 -46.001 1.00 48.41 89 ALA A C 1
ATOM 697 O O . ALA A 1 89 ? -16.706 14.834 -46.603 1.00 48.41 89 ALA A O 1
ATOM 698 N N . SER A 1 90 ? -17.886 12.993 -45.972 1.00 47.62 90 SER A N 1
ATOM 699 C CA . SER A 1 90 ? -17.356 11.872 -46.790 1.00 47.62 90 SER A CA 1
ATOM 700 C C . SER A 1 90 ? -17.392 12.112 -48.320 1.00 47.62 90 SER A C 1
ATOM 702 O O . SER A 1 90 ? -18.102 13.035 -48.723 1.00 47.62 90 SER A O 1
ATOM 704 N N . PRO A 1 91 ? -16.735 11.303 -49.203 1.00 57.34 91 PRO A N 1
ATOM 705 C CA . PRO A 1 91 ? -16.605 9.821 -49.196 1.00 57.34 91 PRO A CA 1
ATOM 706 C C . PRO A 1 91 ? -15.164 9.318 -49.511 1.00 57.34 91 PRO A C 1
ATOM 708 O O . PRO A 1 91 ? -14.287 10.108 -49.821 1.00 57.34 91 PRO A O 1
ATOM 711 N N . SER A 1 92 ? -14.764 8.048 -49.404 1.00 49.22 92 SER A N 1
ATOM 712 C CA . SER A 1 92 ? -15.321 6.857 -50.044 1.00 49.22 92 SER A CA 1
ATOM 713 C C . SER A 1 92 ? -14.684 5.577 -49.479 1.00 49.22 92 SER A C 1
ATOM 715 O O . SER A 1 92 ? -13.569 5.573 -48.965 1.00 49.22 92 SER A O 1
ATOM 717 N N . LEU A 1 93 ? -15.443 4.496 -49.610 1.00 53.91 93 LEU A N 1
ATOM 718 C CA . LEU A 1 93 ? -15.249 3.155 -49.080 1.00 53.91 93 LEU A CA 1
ATOM 719 C C . LEU A 1 93 ? -14.115 2.408 -49.803 1.00 53.91 93 LEU A C 1
ATOM 721 O O . LEU A 1 93 ? -14.202 2.180 -51.008 1.00 53.91 93 LEU A O 1
ATOM 725 N N . VAL A 1 94 ? -13.122 1.919 -49.058 1.00 50.47 94 VAL A N 1
ATOM 726 C CA . VAL A 1 94 ? -12.361 0.723 -49.449 1.00 50.47 94 VAL A CA 1
ATOM 727 C C . VAL A 1 94 ? -12.618 -0.327 -48.376 1.00 50.47 94 VAL A C 1
ATOM 729 O O . VAL A 1 94 ? -12.078 -0.273 -47.277 1.00 50.47 94 VAL A O 1
ATOM 732 N N . MET A 1 95 ? -13.526 -1.249 -48.686 1.00 63.31 95 MET A N 1
ATOM 733 C CA . MET A 1 95 ? -13.718 -2.478 -47.923 1.00 63.31 95 MET A CA 1
ATOM 734 C C . MET A 1 95 ? -12.531 -3.392 -48.242 1.00 63.31 95 MET A C 1
ATOM 736 O O . MET A 1 95 ? -12.536 -4.056 -49.279 1.00 63.31 95 MET A O 1
ATOM 740 N N . GLU A 1 96 ? -11.524 -3.450 -47.371 1.00 48.22 96 GLU A N 1
ATOM 741 C CA . GLU A 1 96 ? -10.600 -4.582 -47.383 1.00 48.22 96 GLU A CA 1
ATOM 742 C C . GLU A 1 96 ? -11.282 -5.779 -46.724 1.00 48.22 96 GLU A C 1
ATOM 744 O O . GLU A 1 96 ? -11.616 -5.815 -45.540 1.00 48.22 96 GLU A O 1
ATOM 749 N N . ARG A 1 97 ? -11.579 -6.744 -47.586 1.00 53.50 97 ARG A N 1
ATOM 750 C CA . ARG A 1 97 ? -12.296 -7.972 -47.297 1.00 53.50 97 ARG A CA 1
ATOM 751 C C . ARG A 1 97 ? -11.420 -8.883 -46.437 1.00 53.50 97 ARG A C 1
ATOM 753 O O . ARG A 1 97 ? -10.414 -9.410 -46.904 1.00 53.50 97 ARG A O 1
ATOM 760 N N . LEU A 1 98 ? -11.859 -9.104 -45.201 1.00 54.03 98 LEU A N 1
ATOM 761 C CA . LEU A 1 98 ? -11.353 -10.140 -44.304 1.00 54.03 98 LEU A CA 1
ATOM 762 C C . LEU A 1 98 ? -11.418 -11.511 -44.993 1.00 54.03 98 LEU A C 1
ATOM 764 O O . LEU A 1 98 ? -12.491 -11.958 -45.401 1.00 54.03 98 LEU A O 1
ATOM 768 N N . THR A 1 99 ? -10.286 -12.207 -45.068 1.00 44.78 99 THR A N 1
ATOM 769 C CA . THR A 1 99 ? -10.265 -13.667 -45.212 1.00 44.78 99 THR A CA 1
ATOM 770 C C . THR A 1 99 ? -9.615 -14.237 -43.961 1.00 44.78 99 THR A C 1
ATOM 772 O O . THR A 1 99 ? -8.408 -14.414 -43.865 1.00 44.78 99 THR A O 1
ATOM 775 N N . SER A 1 100 ? -10.449 -14.450 -42.945 1.00 39.91 100 SER A N 1
ATOM 776 C CA . SER A 1 100 ? -10.101 -15.282 -41.800 1.00 39.91 100 SER A CA 1
ATOM 777 C C . SER A 1 100 ? -10.213 -16.734 -42.251 1.00 39.91 100 SER A C 1
ATOM 779 O O . SER A 1 100 ? -11.311 -17.283 -42.311 1.00 39.91 100 SER A O 1
ATOM 781 N N . SER A 1 101 ? -9.093 -17.341 -42.629 1.00 52.53 101 SER A N 1
ATOM 782 C CA . SER A 1 101 ? -8.987 -18.775 -42.892 1.00 52.53 101 SER A CA 1
ATOM 783 C C . SER A 1 101 ? -9.053 -19.533 -41.564 1.00 52.53 101 SER A C 1
ATOM 785 O O . SER A 1 101 ? -8.041 -19.885 -40.964 1.00 52.53 101 SER A O 1
ATOM 787 N N . TRP A 1 102 ? -10.270 -19.769 -41.073 1.00 57.94 102 TRP A N 1
ATOM 788 C CA . TRP A 1 102 ? -10.509 -20.837 -40.107 1.00 57.94 102 TRP A CA 1
ATOM 789 C C . TRP A 1 102 ? -10.542 -22.160 -40.869 1.00 57.94 102 TRP A C 1
ATOM 791 O O . 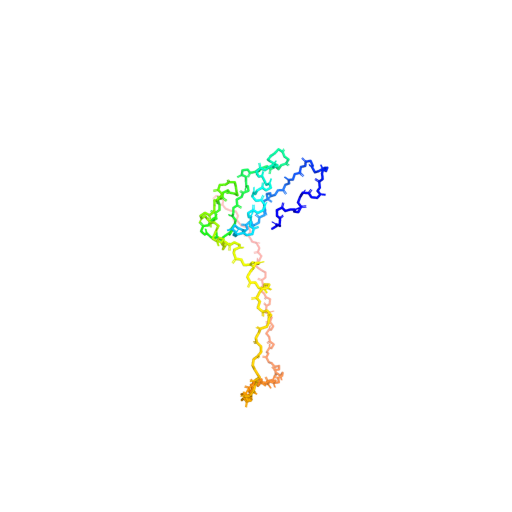TRP A 1 102 ? -11.605 -22.653 -41.233 1.00 57.94 102 TRP A O 1
ATOM 801 N N . GLU A 1 103 ? -9.371 -22.737 -41.124 1.00 46.06 103 GLU A N 1
ATOM 802 C CA . GLU A 1 103 ? -9.284 -24.145 -41.507 1.00 46.06 103 GLU A CA 1
ATOM 803 C C . GLU A 1 103 ? -9.559 -24.984 -40.255 1.00 46.06 103 GLU A C 1
ATOM 805 O O . GLU A 1 103 ? -8.681 -25.283 -39.446 1.00 46.06 103 GLU A O 1
ATOM 810 N N . THR A 1 104 ? -10.837 -25.309 -40.065 1.00 48.94 104 THR A N 1
ATOM 811 C CA . THR A 1 104 ? -11.264 -26.401 -39.194 1.00 48.94 104 THR A CA 1
ATOM 812 C C . THR A 1 104 ? -10.977 -27.702 -39.927 1.00 48.94 104 THR A C 1
ATOM 814 O O . THR A 1 104 ? -11.809 -28.200 -40.680 1.00 48.94 104 THR A O 1
ATOM 817 N N . THR A 1 105 ? -9.796 -28.264 -39.688 1.00 47.88 105 THR A N 1
ATOM 818 C CA . THR A 1 105 ? -9.554 -29.679 -39.963 1.00 47.88 105 THR A CA 1
ATOM 819 C C . THR A 1 105 ? -9.938 -30.463 -38.719 1.00 47.88 105 TH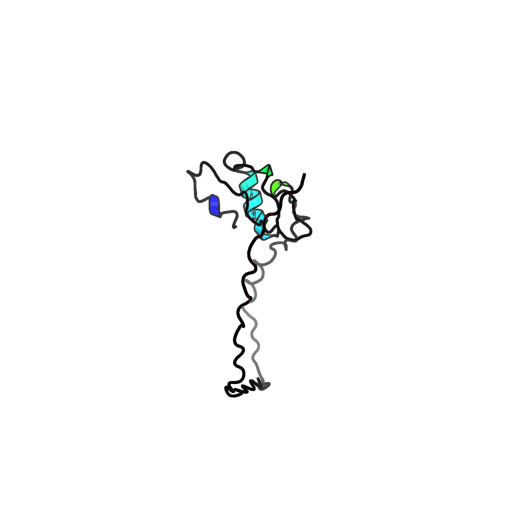R A C 1
ATOM 821 O O . THR A 1 105 ? -9.145 -30.661 -37.801 1.00 47.88 105 THR A O 1
ATOM 824 N N . SER A 1 106 ? -11.190 -30.905 -38.687 1.00 48.03 106 SER A N 1
ATOM 825 C CA . SER A 1 106 ? -11.632 -32.027 -37.869 1.00 48.03 106 SER A CA 1
ATOM 826 C C . SER A 1 106 ? -10.988 -33.300 -38.424 1.00 48.03 106 SER A C 1
ATOM 828 O O . SER A 1 106 ? -11.508 -33.937 -39.338 1.00 48.03 106 SER A O 1
ATOM 830 N N . ALA A 1 107 ? -9.823 -33.659 -37.885 1.00 43.38 107 ALA A N 1
ATOM 831 C CA . ALA A 1 107 ? -9.269 -34.991 -38.071 1.00 43.38 107 ALA A CA 1
ATOM 832 C C . ALA A 1 107 ? -10.012 -35.967 -37.150 1.00 43.38 107 ALA A C 1
ATOM 834 O O . ALA A 1 107 ? -10.194 -35.720 -35.957 1.00 43.38 107 ALA A O 1
ATOM 835 N N . ALA A 1 108 ? -10.488 -37.042 -37.767 1.00 49.47 108 ALA A N 1
ATOM 836 C CA . ALA A 1 108 ? -11.268 -38.107 -37.174 1.00 49.47 108 ALA A CA 1
ATOM 837 C C . ALA A 1 108 ? -10.577 -38.768 -35.972 1.00 49.47 108 ALA A C 1
ATOM 839 O O . ALA A 1 108 ? -9.355 -38.900 -35.918 1.00 49.47 108 ALA A O 1
ATOM 840 N N . VAL A 1 109 ? -11.412 -39.252 -35.050 1.00 47.34 109 VAL A N 1
ATOM 841 C CA . VAL A 1 109 ? -11.058 -40.275 -34.066 1.00 47.34 109 VAL A CA 1
ATOM 842 C C . VAL A 1 109 ? -10.406 -41.448 -34.794 1.00 47.34 109 VAL A C 1
ATOM 844 O O . VAL A 1 109 ? -10.940 -41.973 -35.771 1.00 47.34 109 VAL A O 1
ATOM 847 N N . SER A 1 110 ? -9.240 -41.855 -34.317 1.00 41.75 110 SER A N 1
ATOM 848 C CA . SER A 1 110 ? -8.686 -43.174 -34.582 1.00 41.75 110 SER A CA 1
ATOM 849 C C . SER A 1 110 ? -8.129 -43.680 -33.263 1.00 41.75 110 SER A C 1
ATOM 851 O O . SER A 1 110 ? -7.122 -43.184 -32.763 1.00 41.75 110 SER A O 1
ATOM 853 N N . ASP A 1 111 ? -8.867 -44.615 -32.675 1.00 49.78 111 ASP A N 1
ATOM 854 C CA . ASP A 1 111 ? -8.422 -45.477 -31.593 1.00 49.78 111 ASP A CA 1
ATOM 855 C C . ASP A 1 111 ? -7.125 -46.195 -31.983 1.00 49.78 111 ASP A C 1
ATOM 857 O O . ASP A 1 111 ? -7.121 -46.978 -32.931 1.00 49.78 111 ASP A O 1
ATOM 861 N N . MET A 1 112 ? -6.044 -45.961 -31.236 1.00 48.38 112 MET A N 1
ATOM 862 C CA . MET A 1 112 ? -4.969 -46.937 -31.012 1.00 48.38 112 MET A CA 1
ATOM 863 C C . MET A 1 112 ? -4.041 -46.416 -29.905 1.00 48.38 112 MET A C 1
ATOM 865 O O . MET A 1 112 ? -3.248 -45.510 -30.127 1.00 48.38 112 MET A O 1
ATOM 869 N N . ASP A 1 113 ? -4.193 -46.897 -28.673 1.00 41.25 113 ASP A N 1
ATOM 870 C CA . ASP A 1 113 ? -3.381 -48.020 -28.197 1.00 41.25 113 ASP A CA 1
ATOM 871 C C . ASP A 1 113 ? -3.704 -48.348 -26.732 1.00 41.25 113 ASP A C 1
ATOM 873 O O . ASP A 1 113 ? -3.696 -47.505 -25.834 1.00 41.25 113 ASP A O 1
ATOM 877 N N . THR A 1 114 ? -3.999 -49.625 -26.510 1.00 47.72 114 THR A N 1
ATOM 878 C CA . THR A 1 114 ? -4.185 -50.237 -25.196 1.00 47.72 114 THR A CA 1
ATOM 879 C C . THR A 1 114 ? -2.807 -50.458 -24.589 1.00 47.72 114 THR A C 1
ATOM 881 O O . THR A 1 114 ? -2.044 -51.285 -25.076 1.00 47.72 114 THR A O 1
ATOM 884 N N . SER A 1 115 ? -2.482 -49.759 -23.503 1.00 39.69 115 SER A N 1
ATOM 885 C CA . SER A 1 115 ? -1.309 -50.080 -22.683 1.00 39.69 115 SER A CA 1
ATOM 886 C C . SER A 1 115 ? -1.745 -50.388 -21.258 1.00 3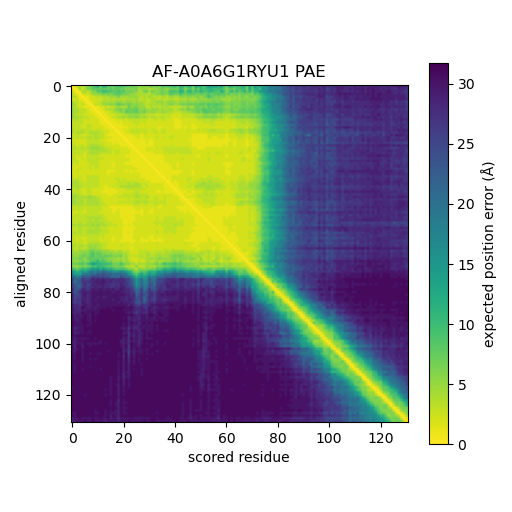9.69 115 SER A C 1
ATOM 888 O O . SER A 1 115 ? -1.895 -49.519 -20.403 1.00 39.69 115 SER A O 1
ATOM 890 N N . THR A 1 116 ? -1.982 -51.676 -21.045 1.00 49.72 116 THR A N 1
ATOM 891 C CA . THR A 1 116 ? -2.134 -52.355 -19.760 1.00 49.72 116 THR A CA 1
ATOM 892 C C . THR A 1 116 ? -0.970 -52.012 -18.818 1.00 49.72 116 THR A C 1
ATOM 894 O O . THR A 1 116 ? 0.181 -52.227 -19.198 1.00 49.72 116 THR A O 1
ATOM 897 N N . PRO A 1 117 ? -1.208 -51.554 -17.576 1.00 46.06 117 PRO A N 1
ATOM 898 C CA . PRO A 1 117 ? -0.152 -51.488 -16.577 1.00 46.06 117 PRO A CA 1
ATOM 899 C C . PRO A 1 117 ? 0.048 -52.871 -15.942 1.00 46.06 117 PRO A C 1
ATOM 901 O O . PRO A 1 117 ? -0.824 -53.403 -15.256 1.00 46.06 117 PRO A O 1
ATOM 904 N N . THR A 1 118 ? 1.215 -53.463 -16.186 1.00 52.22 118 THR A N 1
ATOM 905 C CA . THR A 1 118 ? 1.688 -54.689 -15.533 1.00 52.22 118 THR A CA 1
ATOM 906 C C . THR A 1 118 ? 1.859 -54.453 -14.023 1.00 52.22 118 THR A C 1
ATOM 908 O O . THR A 1 118 ? 2.502 -53.473 -13.640 1.00 52.22 118 THR A O 1
ATOM 911 N N . PRO A 1 119 ? 1.343 -55.324 -13.138 1.00 51.19 119 PRO A N 1
ATOM 912 C CA . PRO A 1 119 ? 1.566 -55.201 -11.702 1.00 51.19 119 PRO A CA 1
ATOM 913 C C . PRO A 1 119 ? 2.991 -55.630 -11.315 1.00 51.19 119 PRO A C 1
ATOM 915 O O . PRO A 1 119 ? 3.469 -56.700 -11.693 1.00 51.19 119 PRO A O 1
ATOM 918 N N . VAL A 1 120 ? 3.658 -54.782 -10.532 1.00 53.66 120 VAL A N 1
ATOM 919 C CA . VAL A 1 120 ? 4.951 -55.060 -9.888 1.00 53.66 120 VAL A CA 1
ATOM 920 C C . VAL A 1 120 ? 4.734 -56.086 -8.764 1.00 53.66 120 VAL A C 1
ATOM 922 O O . VAL A 1 120 ? 3.827 -55.886 -7.952 1.00 53.66 120 VAL A O 1
ATOM 925 N N . PRO A 1 121 ? 5.527 -57.168 -8.659 1.00 49.88 121 PRO A N 1
ATOM 926 C CA . PRO A 1 121 ? 5.409 -58.083 -7.538 1.00 49.88 121 PRO A CA 1
ATOM 927 C C . PRO A 1 121 ? 6.015 -57.494 -6.259 1.00 49.88 121 PRO A C 1
ATOM 929 O O . PRO A 1 121 ? 7.112 -56.937 -6.243 1.00 49.88 121 PRO A O 1
ATOM 932 N N . LEU A 1 122 ? 5.260 -57.673 -5.180 1.00 44.44 122 LEU A N 1
ATOM 933 C CA . LEU A 1 122 ? 5.579 -57.364 -3.794 1.00 44.44 122 LEU A CA 1
ATOM 934 C C . LEU A 1 122 ? 6.778 -58.216 -3.329 1.00 44.44 122 LEU A C 1
ATOM 936 O O . LEU A 1 122 ? 6.669 -59.440 -3.264 1.00 44.44 122 LEU A O 1
ATOM 940 N N . ALA A 1 123 ? 7.911 -57.588 -3.004 1.00 47.12 123 ALA A N 1
ATOM 941 C CA . ALA A 1 123 ? 9.044 -58.266 -2.376 1.00 47.12 123 ALA A CA 1
ATOM 942 C C . ALA A 1 123 ? 8.972 -58.101 -0.851 1.00 47.12 123 ALA A C 1
ATOM 944 O O . ALA A 1 123 ? 8.979 -56.995 -0.311 1.00 47.12 123 ALA A O 1
ATOM 945 N N . THR A 1 124 ? 8.850 -59.242 -0.185 1.00 49.78 124 THR A N 1
ATOM 946 C CA . THR A 1 124 ? 8.649 -59.436 1.249 1.00 49.78 124 THR A CA 1
ATOM 947 C C . THR A 1 124 ? 9.871 -59.016 2.069 1.00 49.78 124 THR A C 1
ATOM 949 O O . THR A 1 124 ? 11.009 -59.320 1.718 1.00 49.78 124 THR A O 1
ATOM 952 N N . SER A 1 125 ? 9.612 -58.355 3.199 1.00 42.16 125 SER A N 1
ATOM 953 C CA . SER A 1 125 ? 10.584 -58.060 4.256 1.00 42.16 125 SER A CA 1
ATOM 954 C C . SER A 1 125 ? 11.222 -59.340 4.803 1.00 42.16 125 SER A C 1
ATOM 956 O O . SER A 1 125 ? 10.512 -60.266 5.197 1.00 42.16 125 SER A O 1
ATOM 958 N N . ALA A 1 126 ? 12.553 -59.364 4.879 1.00 48.22 126 ALA A N 1
ATOM 959 C CA . ALA A 1 126 ? 13.297 -60.312 5.695 1.00 48.22 126 ALA A CA 1
ATOM 960 C C . ALA A 1 126 ? 14.272 -59.537 6.591 1.00 48.22 126 ALA A C 1
ATOM 962 O O . ALA A 1 126 ? 15.284 -59.001 6.143 1.00 48.22 126 ALA A O 1
ATOM 963 N N . PHE A 1 127 ? 13.919 -59.473 7.873 1.00 50.88 127 PHE A N 1
ATOM 964 C CA . PHE A 1 127 ? 14.824 -59.166 8.971 1.00 50.88 127 PHE A CA 1
ATOM 965 C C . PHE A 1 127 ? 15.872 -60.274 9.087 1.00 50.88 127 PHE A C 1
ATOM 967 O O . PHE A 1 127 ? 15.501 -61.430 9.274 1.00 50.88 127 PHE A O 1
ATOM 974 N N . THR A 1 128 ? 17.155 -59.919 9.127 1.00 51.47 128 THR A N 1
ATOM 975 C CA . THR A 1 128 ? 18.153 -60.722 9.844 1.00 51.47 128 THR A CA 1
ATOM 976 C C . THR A 1 128 ? 19.139 -59.817 10.566 1.00 51.47 128 THR A C 1
ATOM 978 O O . THR A 1 128 ? 19.928 -59.093 9.967 1.00 51.47 128 THR A O 1
ATOM 981 N N . HIS A 1 129 ? 19.016 -59.878 11.884 1.00 45.31 129 HIS A N 1
ATOM 982 C CA . HIS A 1 129 ? 19.894 -59.364 12.918 1.00 45.31 129 HIS A CA 1
ATOM 983 C C . HIS A 1 129 ? 21.145 -60.250 12.996 1.00 45.31 129 HIS A C 1
ATOM 985 O O . HIS A 1 129 ? 20.993 -61.468 13.088 1.00 45.31 129 HIS A O 1
ATOM 991 N N . THR A 1 130 ? 22.350 -59.678 13.008 1.00 49.72 130 THR A N 1
ATOM 992 C CA . THR A 1 130 ? 23.563 -60.413 13.403 1.00 49.72 130 THR A CA 1
ATOM 993 C C . THR A 1 130 ? 24.538 -59.514 14.164 1.00 49.72 130 THR A C 1
ATOM 995 O O . THR A 1 130 ? 25.028 -58.531 13.615 1.00 49.72 130 THR A O 1
ATOM 998 N N . HIS A 1 131 ? 24.693 -59.918 15.429 1.00 49.50 131 HIS A N 1
ATOM 999 C CA . HIS A 1 131 ? 25.706 -59.735 16.480 1.00 49.50 131 HIS A CA 1
ATOM 1000 C C . HIS A 1 131 ? 26.959 -58.882 16.229 1.00 49.50 131 HIS A C 1
ATOM 1002 O O . HIS A 1 131 ? 27.664 -59.126 15.228 1.00 49.50 131 HIS A O 1
#

Solvent-accessible surface area (backbone atoms only — not comparable to full-atom values): 9192 Å² total; per-residue (Å²): 106,68,31,64,68,62,73,79,45,86,84,70,66,71,44,84,62,65,98,50,80,34,59,59,41,57,67,34,49,41,37,43,58,39,48,74,75,39,57,89,35,40,49,66,64,86,69,35,31,18,56,26,50,76,96,44,44,72,39,38,53,86,73,64,48,72,86,73,26,84,56,76,79,85,86,79,85,78,79,79,82,80,76,82,88,83,87,79,85,85,87,83,91,79,84,81,79,84,79,82,81,78,81,80,78,83,76,74,91,75,94,80,82,91,78,82,83,80,83,81,82,86,81,79,91,77,90,80,89,79,136

Radius of gyration: 31.49 Å; Cα contacts (8 Å, |Δi|>4): 95; chains: 1; bounding box: 44×82×66 Å

Organism: NCBI:txid2861861

Nearest PDB structures (foldseek):
  3t6q-assembly1_B  TM=8.804E-01  e=5.464E-04  Mus musculus
  4g8a-assembly1_B  TM=8.502E-01  e=3.199E-03  Homo sapiens
  8h24-assembly1_A  TM=8.085E-01  e=4.244E-03  Homo sapiens
  3b2d-assembly1_B  TM=8.858E-01  e=7.470E-03  Homo sapiens
  2z66-assembly2_B  TM=8.261E-01  e=4.244E-03  Eptatretus burgeri

Secondary structure (DSSP, 8-state):
--TTTGGG-TT---B--TT--EE-SGGGHHHHHHHHH-TTTBTTGGG-BEEESGGGTT-BGGG--TTTS-PPPS--SSSSSS------------------------PPP--------PPPP-PPP------